Protein AF-A0A8M1G902-F1 (afdb_monomer_lite)

pLDDT: mean 79.84, std 10.39, range [44.47, 93.88]

Secondary structure (DSSP, 8-state):
--TT-HHHHHHHHHHH-----HHHHHHHHHHHHHHHHHHHHS--TT---HHHHHHHHHHHT---SS-GGG-SSEEE-HHHHHHHHHTT-TT-SSEEE-----

Organism: Ursus maritimus (NCBI:txid29073)

InterPro domains:
  IPR001210 Small ribosomal subunit protein eS17 [PF00833] (4-97)
  IPR001210 Small ribosomal subunit protein eS17 [PTHR10732] (4-97)
  IPR036401 Small ribosomal subunit protein eS17 superfamily [G3DSA:1.10.60.20] (2-40)
  IPR036401 Small ribosomal subunit protein eS17 superfamily [SSF116820] (4-40)

Structure (mmCIF, N/CA/C/O backbone):
data_AF-A0A8M1G902-F1
#
_entry.id   AF-A0A8M1G902-F1
#
loop_
_atom_site.group_PDB
_atom_site.id
_atom_site.type_symbol
_atom_site.label_atom_id
_atom_site.label_alt_id
_atom_site.label_comp_id
_atom_site.label_asym_id
_atom_site.label_entity_id
_atom_site.label_seq_id
_atom_site.pdbx_PDB_ins_code
_atom_site.Cartn_x
_atom_site.Cartn_y
_atom_site.Cartn_z
_atom_site.occupancy
_atom_site.B_iso_or_equiv
_atom_site.auth_seq_id
_atom_site.auth_comp_id
_atom_site.auth_asym_id
_atom_site.auth_atom_id
_atom_site.pdbx_PDB_model_num
ATOM 1 N N . MET A 1 1 ? -14.826 6.540 1.343 1.00 48.34 1 MET A N 1
ATOM 2 C CA . MET A 1 1 ? -14.960 6.125 2.759 1.00 48.34 1 MET A CA 1
ATOM 3 C C . MET A 1 1 ? -13.999 6.979 3.561 1.00 48.34 1 MET A C 1
ATOM 5 O O . MET A 1 1 ? -12.879 7.150 3.106 1.00 48.34 1 MET A O 1
ATOM 9 N N . CYS A 1 2 ? -14.426 7.598 4.658 1.00 48.22 2 CYS A N 1
ATOM 10 C CA . CYS A 1 2 ? -13.587 8.525 5.422 1.00 48.22 2 CYS A CA 1
ATOM 11 C C . CYS A 1 2 ? -12.463 7.750 6.134 1.00 48.22 2 CYS A C 1
ATOM 13 O O . CYS A 1 2 ? -12.641 7.307 7.263 1.00 48.22 2 CYS A O 1
ATOM 15 N N . LEU A 1 3 ? -11.329 7.562 5.447 1.00 58.09 3 LEU A N 1
ATOM 16 C CA . LEU A 1 3 ? -10.210 6.674 5.813 1.00 58.09 3 LEU A CA 1
ATOM 17 C C . LEU A 1 3 ? -9.511 7.028 7.143 1.00 58.09 3 LEU A C 1
ATOM 19 O O . LEU A 1 3 ? -8.635 6.290 7.585 1.00 58.09 3 LEU A O 1
ATOM 23 N N . GLU A 1 4 ? -9.880 8.134 7.790 1.00 65.25 4 GLU A N 1
ATOM 24 C CA . GLU A 1 4 ? -9.220 8.623 9.006 1.00 65.25 4 GLU A CA 1
ATOM 25 C C . GLU A 1 4 ? -10.100 8.614 10.260 1.00 65.25 4 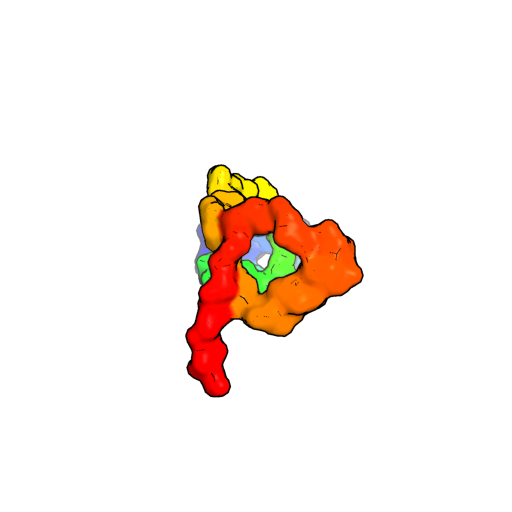GLU A C 1
ATOM 27 O O . GLU A 1 4 ? -9.594 8.879 11.351 1.00 65.25 4 GLU A O 1
ATOM 32 N N . ASN A 1 5 ? -11.396 8.295 10.151 1.00 83.25 5 ASN A N 1
ATOM 33 C CA . ASN A 1 5 ? -12.293 8.342 11.304 1.00 83.25 5 ASN A CA 1
ATOM 34 C C . ASN A 1 5 ? -12.417 6.970 11.989 1.00 83.25 5 ASN A C 1
ATOM 36 O O . ASN A 1 5 ? -13.071 6.054 11.484 1.00 83.25 5 ASN A O 1
ATOM 40 N N . PHE A 1 6 ? -11.836 6.858 13.188 1.00 86.06 6 PHE A N 1
ATOM 41 C CA . PHE A 1 6 ? -11.894 5.657 14.027 1.00 86.06 6 PHE A CA 1
ATOM 42 C 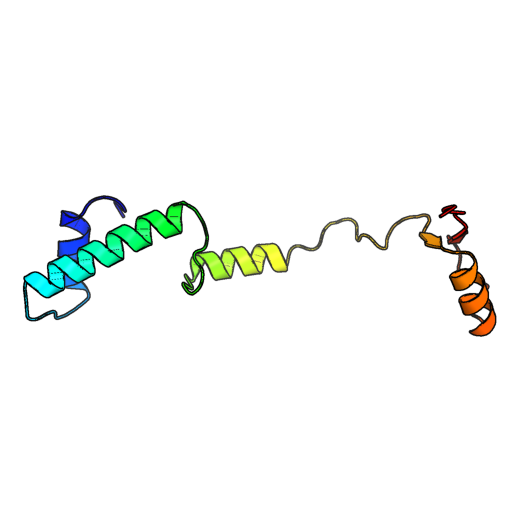C . PHE A 1 6 ? -13.332 5.211 14.339 1.00 86.06 6 PHE A C 1
ATOM 44 O O . PHE A 1 6 ? -13.627 4.018 14.294 1.00 86.06 6 PHE A O 1
ATOM 51 N N . HIS A 1 7 ? -14.250 6.147 14.605 1.00 87.00 7 HIS A N 1
ATOM 52 C CA . HIS A 1 7 ? -15.640 5.810 14.926 1.00 87.00 7 HIS A CA 1
ATOM 53 C C . HIS A 1 7 ? -16.367 5.198 13.728 1.00 87.00 7 HIS A C 1
ATOM 55 O O . HIS A 1 7 ? -17.096 4.220 13.884 1.00 87.00 7 HIS A O 1
ATOM 61 N N . THR A 1 8 ? -16.121 5.721 12.525 1.00 88.25 8 THR A N 1
ATOM 62 C CA . THR A 1 8 ? -16.674 5.163 11.287 1.00 88.25 8 THR A CA 1
ATOM 63 C C . THR A 1 8 ? -16.127 3.759 11.042 1.00 88.25 8 THR A C 1
ATOM 65 O O . THR A 1 8 ? -16.904 2.833 10.823 1.00 88.25 8 THR A O 1
ATOM 68 N N . ASN A 1 9 ? -14.812 3.567 11.176 1.00 86.94 9 ASN A N 1
ATOM 69 C CA . ASN A 1 9 ? -14.175 2.260 10.997 1.00 86.94 9 ASN A CA 1
ATOM 70 C C . ASN A 1 9 ? -14.663 1.228 12.028 1.00 86.94 9 ASN A C 1
ATOM 72 O O . ASN A 1 9 ? -14.863 0.064 11.683 1.00 86.94 9 ASN A O 1
ATOM 76 N N . LYS A 1 10 ? -14.932 1.648 13.269 1.00 88.94 10 LYS A N 1
ATOM 77 C CA . LYS A 1 10 ? -15.510 0.797 14.319 1.00 88.94 10 LYS A CA 1
ATOM 78 C C . LYS A 1 10 ? -16.927 0.323 13.974 1.00 88.94 10 LYS A C 1
ATOM 80 O O . LYS A 1 10 ? -17.234 -0.851 14.187 1.00 88.94 10 LYS A O 1
ATOM 85 N N . CYS A 1 11 ? -17.773 1.197 13.421 1.00 89.56 11 CYS A N 1
ATOM 86 C CA . CYS A 1 11 ? -19.107 0.816 12.940 1.00 89.56 11 CYS A CA 1
ATOM 87 C C . CYS A 1 11 ? -19.018 -0.162 11.764 1.00 89.56 11 CYS A C 1
ATOM 89 O O . CYS A 1 11 ? -19.642 -1.219 11.799 1.00 89.56 11 CYS A O 1
ATOM 91 N N . VAL A 1 12 ? -18.159 0.131 10.787 1.00 90.00 12 VAL A N 1
ATOM 92 C CA . VAL A 1 12 ? -17.945 -0.726 9.612 1.00 90.00 12 VAL A CA 1
ATOM 93 C C . VAL A 1 12 ? -17.440 -2.120 10.013 1.00 90.00 12 VAL A C 1
ATOM 95 O O . VAL A 1 12 ? -17.955 -3.125 9.532 1.00 90.00 12 VAL A O 1
ATOM 98 N N . CYS A 1 13 ? -16.501 -2.225 10.961 1.00 89.50 13 CYS A N 1
ATOM 99 C CA . CYS A 1 13 ? -16.026 -3.526 11.454 1.00 89.50 13 CYS A CA 1
ATOM 100 C C . CYS A 1 13 ? -17.141 -4.354 12.115 1.00 89.50 13 CYS A C 1
ATOM 102 O O . CYS A 1 13 ? -17.119 -5.582 12.033 1.00 89.50 13 CYS A O 1
ATOM 104 N N . LYS A 1 14 ? -18.118 -3.696 12.755 1.00 88.88 14 LYS A N 1
ATOM 105 C CA . LYS A 1 14 ? -19.281 -4.352 13.370 1.00 88.88 14 LYS A CA 1
ATOM 106 C C . LYS A 1 14 ? -20.277 -4.867 12.326 1.00 88.88 14 LYS A C 1
ATOM 108 O O . LYS A 1 14 ? -20.916 -5.883 12.572 1.00 88.88 14 LYS A O 1
ATOM 113 N N . GLU A 1 15 ? -20.413 -4.177 11.198 1.00 90.31 15 GLU A N 1
ATOM 114 C CA . GLU A 1 15 ? -21.294 -4.590 10.098 1.00 90.31 15 GLU A CA 1
ATOM 115 C C . GLU A 1 15 ? -20.697 -5.745 9.286 1.00 90.31 15 GLU A C 1
ATOM 117 O O . GLU A 1 15 ? -21.416 -6.656 8.890 1.00 90.31 15 GLU A O 1
ATOM 122 N N . ILE A 1 16 ? -19.378 -5.734 9.072 1.00 90.56 16 ILE A N 1
ATOM 123 C CA . ILE A 1 16 ? -18.688 -6.724 8.231 1.00 90.56 16 ILE A CA 1
ATOM 124 C C . ILE A 1 16 ? -18.350 -8.010 9.005 1.00 90.56 16 ILE A C 1
ATOM 126 O O . ILE A 1 16 ? -18.225 -9.074 8.401 1.00 90.56 16 ILE A O 1
ATOM 130 N N . SER A 1 17 ? -18.180 -7.942 10.332 1.00 90.06 17 SER A N 1
ATOM 131 C CA . SER A 1 17 ? -17.697 -9.082 11.123 1.00 90.06 17 SER A CA 1
ATOM 132 C C . SER A 1 17 ? -18.353 -9.219 12.499 1.00 90.06 17 SER A C 1
ATOM 134 O O . SER A 1 17 ? -18.615 -8.243 13.206 1.00 90.06 17 SER A O 1
ATOM 136 N N . ILE A 1 18 ? -18.564 -10.469 12.921 1.00 92.62 18 ILE A N 1
ATOM 137 C CA . ILE A 1 18 ? -19.083 -10.801 14.252 1.00 92.62 18 ILE A CA 1
ATOM 138 C C . ILE A 1 18 ? -17.903 -10.890 15.222 1.00 92.62 18 ILE A C 1
ATOM 140 O O . ILE A 1 18 ? -17.276 -11.935 15.376 1.00 92.62 18 ILE A O 1
ATOM 144 N N . ILE A 1 19 ? -17.592 -9.776 15.885 1.00 90.50 19 ILE A N 1
ATOM 145 C CA . ILE A 1 19 ? -16.556 -9.728 16.926 1.00 90.50 19 ILE A CA 1
ATOM 146 C C . ILE A 1 19 ? -17.235 -9.753 18.306 1.00 90.50 19 ILE A C 1
ATOM 148 O O . ILE A 1 19 ? -18.067 -8.886 18.586 1.00 90.50 19 ILE A O 1
ATOM 152 N N . PRO A 1 20 ? -16.907 -10.706 19.194 1.00 91.38 20 PRO A N 1
ATOM 153 C CA . PRO A 1 20 ? -17.621 -10.871 20.460 1.00 91.38 20 PRO A CA 1
ATOM 154 C C . PRO A 1 20 ? -17.263 -9.803 21.502 1.00 91.38 20 PRO A C 1
ATOM 156 O O . PRO A 1 20 ? -18.144 -9.336 22.221 1.00 91.38 20 PRO A O 1
ATOM 159 N N . SER A 1 21 ? -15.998 -9.368 21.579 1.00 93.88 21 SER A N 1
ATOM 160 C CA . SER A 1 21 ? -15.547 -8.424 22.610 1.00 93.88 21 SER A CA 1
ATOM 161 C C . SER A 1 21 ? -15.334 -7.005 22.077 1.00 93.88 21 SER A C 1
ATOM 163 O O . SER A 1 21 ? -14.900 -6.783 20.944 1.00 93.88 21 SER A O 1
ATOM 165 N N . ASN A 1 22 ? -15.628 -6.016 22.923 1.00 89.44 22 ASN A N 1
ATOM 166 C CA . ASN A 1 22 ? -15.471 -4.604 22.567 1.00 89.44 22 ASN A CA 1
ATOM 167 C C . ASN A 1 22 ? -13.995 -4.198 22.456 1.00 89.44 22 ASN A C 1
ATOM 169 O O . ASN A 1 22 ? -13.638 -3.497 21.516 1.00 89.44 22 ASN A O 1
ATOM 173 N N . ASN A 1 23 ? -13.129 -4.729 23.322 1.00 92.44 23 ASN A N 1
ATOM 174 C CA . ASN A 1 23 ? -11.691 -4.454 23.262 1.00 92.44 23 ASN A CA 1
ATOM 175 C C . ASN A 1 23 ? -11.047 -5.011 21.980 1.00 92.44 23 ASN A C 1
ATOM 177 O O . ASN A 1 23 ? -10.183 -4.358 21.399 1.00 92.44 23 ASN A O 1
ATOM 181 N N . LEU A 1 24 ? -11.481 -6.188 21.503 1.00 92.31 24 LEU A N 1
ATOM 182 C CA . LEU A 1 24 ? -10.998 -6.730 20.227 1.00 92.31 24 LEU A CA 1
ATOM 183 C C . LEU A 1 24 ? -11.501 -5.900 19.045 1.00 92.31 24 LEU A C 1
ATOM 185 O O . LEU A 1 24 ? -10.728 -5.642 18.128 1.00 92.31 24 LEU A O 1
ATOM 189 N N . ARG A 1 25 ? -12.755 -5.425 19.080 1.00 92.06 25 ARG A N 1
ATOM 190 C CA . ARG A 1 25 ? -13.272 -4.500 18.055 1.00 92.06 25 ARG A CA 1
ATOM 191 C C . ARG A 1 25 ? -12.428 -3.240 17.948 1.00 92.06 25 ARG A C 1
ATOM 193 O O . ARG A 1 25 ? -12.104 -2.825 16.841 1.00 92.06 25 ARG A O 1
ATOM 200 N N . ASP A 1 26 ? -12.062 -2.658 19.083 1.00 91.31 26 ASP A N 1
ATOM 201 C CA . ASP A 1 26 ? -11.273 -1.427 19.115 1.00 91.31 26 ASP A CA 1
ATOM 202 C C . ASP A 1 26 ? -9.850 -1.644 18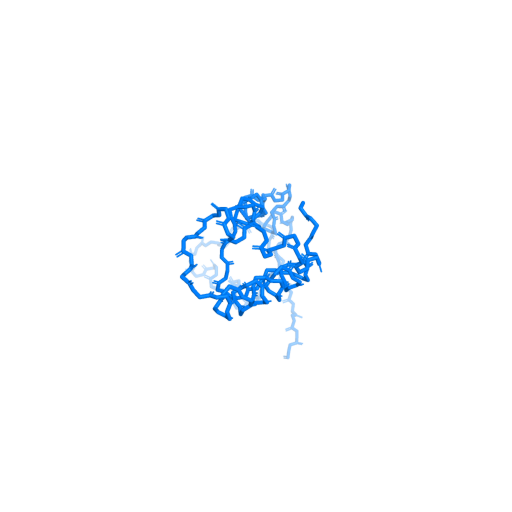.598 1.00 91.31 26 ASP A C 1
ATOM 204 O O . ASP A 1 26 ? -9.335 -0.810 17.852 1.00 91.31 26 ASP A O 1
ATOM 208 N N . LYS A 1 27 ? -9.253 -2.802 18.903 1.00 92.69 27 LYS A N 1
ATOM 209 C CA . LYS A 1 27 ? -7.959 -3.215 18.351 1.00 92.69 27 LYS A CA 1
ATOM 210 C C . LYS A 1 27 ? -8.015 -3.346 16.824 1.00 92.69 27 LYS A C 1
ATOM 212 O O . LYS A 1 27 ? -7.236 -2.700 16.133 1.00 92.69 27 LYS A O 1
ATOM 217 N N . VAL A 1 28 ? -8.985 -4.106 16.306 1.00 91.81 28 VAL A N 1
ATOM 218 C CA . VAL A 1 28 ? -9.161 -4.335 14.861 1.00 91.81 28 VAL A CA 1
ATOM 219 C C . VAL A 1 28 ? -9.440 -3.024 14.125 1.00 91.81 28 VAL A C 1
ATOM 221 O O . VAL A 1 28 ? -8.819 -2.750 13.102 1.00 91.81 28 VAL A O 1
ATOM 224 N N . ALA A 1 29 ? -10.318 -2.169 14.658 1.00 91.50 29 ALA A N 1
ATOM 225 C CA . ALA A 1 29 ? -10.588 -0.856 14.074 1.00 91.50 29 ALA A CA 1
ATOM 226 C C . ALA A 1 29 ? -9.333 0.040 14.061 1.00 91.50 29 ALA A C 1
ATOM 228 O O . ALA A 1 29 ? -9.117 0.789 13.103 1.00 91.50 29 ALA A O 1
ATOM 229 N N . GLY A 1 30 ? -8.488 -0.054 15.093 1.00 91.69 30 GLY A N 1
ATOM 230 C CA . GLY A 1 30 ? -7.193 0.624 15.158 1.00 91.69 30 GLY A CA 1
ATOM 231 C C . GLY A 1 30 ? -6.229 0.148 14.071 1.00 91.69 30 GLY A C 1
ATOM 232 O O . GLY A 1 30 ? -5.709 0.972 13.315 1.00 91.69 30 GLY A O 1
ATOM 233 N N . ASP A 1 31 ? -6.057 -1.167 13.938 1.00 90.19 31 ASP A N 1
ATOM 234 C CA . ASP A 1 31 ? -5.176 -1.776 12.936 1.00 90.19 31 ASP A CA 1
ATOM 235 C C . ASP A 1 31 ? -5.636 -1.445 11.506 1.00 90.19 31 ASP A C 1
ATOM 237 O O . ASP A 1 31 ? -4.827 -1.047 10.666 1.00 90.19 31 ASP A O 1
ATOM 241 N N . VAL A 1 32 ? -6.947 -1.493 11.240 1.00 89.00 32 VAL A N 1
ATOM 242 C CA . VAL A 1 32 ? -7.541 -1.091 9.952 1.00 89.00 32 VAL A CA 1
ATOM 243 C C . VAL A 1 32 ? -7.282 0.387 9.657 1.00 89.00 32 VAL A C 1
ATOM 245 O O . VAL A 1 32 ? -6.913 0.738 8.537 1.00 89.00 32 VAL A O 1
ATOM 248 N N . THR A 1 33 ? -7.418 1.265 10.654 1.00 89.19 33 THR A N 1
ATOM 249 C CA . THR A 1 33 ? -7.143 2.702 10.484 1.00 89.19 33 THR A CA 1
ATOM 250 C C . THR A 1 33 ? -5.663 2.951 10.182 1.00 89.19 33 THR A C 1
ATOM 252 O O . THR A 1 33 ? -5.327 3.788 9.341 1.00 89.19 33 THR A O 1
ATOM 255 N N . HIS A 1 34 ? -4.762 2.208 10.828 1.00 87.06 34 HIS A N 1
ATOM 256 C CA . HIS A 1 34 ? -3.330 2.285 10.546 1.00 87.06 34 HIS A CA 1
ATOM 257 C C . HIS A 1 34 ? -3.006 1.797 9.126 1.00 87.06 34 HIS A C 1
ATOM 259 O O . HIS A 1 34 ? -2.285 2.469 8.386 1.00 87.06 34 HIS A O 1
ATOM 265 N N . LEU A 1 35 ? -3.611 0.682 8.709 1.00 86.44 35 LEU A N 1
ATOM 266 C CA . LEU A 1 35 ? -3.478 0.117 7.368 1.00 86.44 35 LEU A CA 1
ATOM 267 C C . LEU A 1 35 ? -3.983 1.080 6.283 1.00 86.44 35 LEU A C 1
ATOM 269 O O . LEU A 1 35 ? -3.302 1.300 5.284 1.00 86.44 35 LEU A O 1
ATOM 273 N N . MET A 1 36 ? -5.138 1.712 6.496 1.00 86.50 36 MET A N 1
ATOM 274 C CA . MET A 1 36 ? -5.706 2.710 5.584 1.00 86.50 36 MET A CA 1
ATOM 275 C C . MET A 1 36 ? -4.782 3.920 5.395 1.00 86.50 36 MET A C 1
ATOM 277 O O . MET A 1 36 ? -4.597 4.378 4.266 1.00 86.50 36 MET A O 1
ATOM 281 N N . LYS A 1 37 ? -4.151 4.408 6.472 1.00 85.31 37 LYS A N 1
ATOM 282 C CA . LYS A 1 37 ? -3.134 5.472 6.394 1.00 85.31 37 LYS A CA 1
ATOM 283 C C . LYS A 1 37 ? -1.881 5.021 5.647 1.00 85.31 37 LYS A C 1
ATOM 285 O O . LYS A 1 37 ? -1.267 5.821 4.943 1.00 85.31 37 LYS A O 1
ATOM 290 N N . TRP A 1 38 ? -1.497 3.754 5.787 1.00 83.31 38 TRP A N 1
ATOM 291 C CA . TRP A 1 38 ? -0.347 3.198 5.081 1.00 83.31 38 TRP A CA 1
ATOM 292 C C . TRP A 1 38 ? -0.600 3.083 3.572 1.00 83.31 38 TRP A C 1
ATOM 294 O O . TRP A 1 38 ? 0.225 3.543 2.788 1.00 83.31 38 TRP A O 1
ATOM 304 N N . ILE A 1 39 ? -1.776 2.588 3.172 1.00 83.88 39 ILE A N 1
ATOM 305 C CA . ILE A 1 39 ? -2.190 2.448 1.765 1.00 83.88 39 ILE A CA 1
ATOM 306 C C . ILE A 1 39 ? -2.224 3.799 1.037 1.00 83.88 39 ILE A C 1
ATOM 308 O O . ILE A 1 39 ? -1.841 3.871 -0.129 1.00 83.88 39 ILE A O 1
ATOM 312 N N . GLN A 1 40 ? -2.645 4.876 1.710 1.00 80.56 40 GLN A N 1
ATOM 313 C CA . GLN A 1 40 ? -2.643 6.224 1.121 1.00 80.56 40 GLN A CA 1
ATOM 314 C C . GLN A 1 40 ? -1.239 6.715 0.743 1.00 80.56 40 GLN A C 1
ATOM 316 O O . GLN A 1 40 ? -1.097 7.483 -0.203 1.00 80.56 40 GLN A O 1
ATOM 321 N N . ARG A 1 41 ? -0.199 6.280 1.467 1.00 83.44 41 ARG A N 1
ATOM 322 C CA . ARG A 1 41 ? 1.195 6.661 1.181 1.00 83.44 41 ARG A CA 1
ATOM 323 C C . ARG A 1 41 ? 1.802 5.855 0.035 1.00 83.44 41 ARG A C 1
ATOM 325 O O . ARG A 1 41 ? 2.786 6.289 -0.553 1.00 83.44 41 ARG A O 1
ATOM 332 N N . GLY A 1 42 ? 1.243 4.689 -0.272 1.00 79.19 42 GLY A N 1
ATOM 333 C CA . GLY A 1 42 ? 1.705 3.828 -1.350 1.00 79.19 42 GLY A CA 1
ATOM 334 C C . GLY A 1 42 ? 1.364 2.355 -1.118 1.00 79.19 42 GLY A C 1
ATOM 335 O O . GLY A 1 42 ? 0.833 1.989 -0.067 1.00 79.19 42 GLY A O 1
ATOM 336 N N . PRO A 1 43 ? 1.667 1.485 -2.095 1.00 79.62 43 PRO A N 1
ATOM 337 C CA . PRO A 1 43 ? 1.450 0.050 -1.961 1.00 79.62 43 PRO A CA 1
ATOM 338 C C . PRO A 1 43 ? 2.343 -0.519 -0.848 1.00 79.62 43 PRO A C 1
ATOM 340 O O . PRO A 1 43 ? 3.566 -0.591 -0.976 1.00 79.62 43 PRO A O 1
ATOM 343 N N . GLY A 1 44 ? 1.721 -0.908 0.265 1.00 72.12 44 GLY A N 1
ATOM 344 C CA . GLY A 1 44 ? 2.385 -1.589 1.370 1.00 72.12 44 GLY A CA 1
ATOM 345 C C . GLY A 1 44 ? 2.772 -3.026 1.006 1.00 72.12 44 GLY A C 1
ATOM 346 O O . GLY A 1 44 ? 2.069 -3.704 0.257 1.00 72.12 44 GLY A O 1
ATOM 347 N N . ARG A 1 45 ? 3.898 -3.521 1.535 1.00 75.12 45 ARG A N 1
ATOM 348 C CA . ARG A 1 45 ? 4.318 -4.918 1.325 1.00 75.12 45 ARG A CA 1
ATOM 349 C C . ARG A 1 45 ? 3.320 -5.876 1.984 1.00 75.12 45 ARG A C 1
ATOM 351 O O . ARG A 1 45 ? 3.010 -5.716 3.158 1.00 75.12 45 ARG A O 1
ATOM 358 N N . GLY A 1 46 ? 2.862 -6.887 1.247 1.00 76.88 46 GLY A N 1
ATOM 359 C CA . GLY A 1 46 ? 1.974 -7.933 1.775 1.00 76.88 46 GLY A CA 1
ATOM 360 C C . GLY A 1 46 ? 0.481 -7.590 1.778 1.00 76.88 46 GLY A C 1
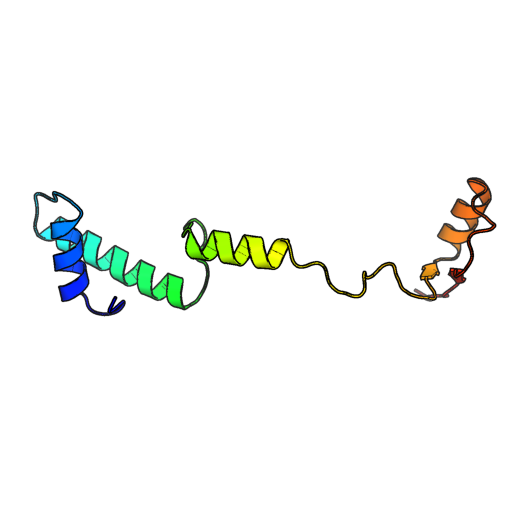ATOM 361 O O . GLY A 1 46 ? -0.304 -8.359 2.320 1.00 76.88 46 GLY A O 1
ATOM 362 N N . VAL A 1 47 ? 0.077 -6.472 1.166 1.00 80.81 47 VAL A N 1
ATOM 363 C CA . VAL A 1 47 ? -1.334 -6.097 1.001 1.00 80.81 47 VAL A CA 1
ATOM 364 C C . VAL A 1 47 ? -1.659 -6.083 -0.489 1.00 80.81 47 VAL A C 1
ATOM 366 O O . VAL A 1 47 ? -1.110 -5.273 -1.235 1.00 80.81 47 VAL A O 1
ATOM 369 N N . SER A 1 48 ? -2.547 -6.972 -0.931 1.00 75.81 48 SER A N 1
ATOM 370 C CA . SER A 1 48 ? -3.142 -6.919 -2.266 1.00 75.81 48 SER A CA 1
ATOM 371 C C . SER A 1 48 ? -4.515 -6.263 -2.194 1.00 75.81 48 SER A C 1
ATOM 373 O O . SER A 1 48 ? -5.406 -6.690 -1.462 1.00 75.81 48 SER A O 1
ATOM 375 N N . ILE A 1 49 ? -4.689 -5.192 -2.964 1.00 81.38 49 ILE A N 1
ATOM 376 C CA . ILE A 1 49 ? -5.988 -4.559 -3.180 1.00 81.38 49 ILE A CA 1
ATOM 377 C C . ILE A 1 49 ? -6.283 -4.701 -4.661 1.00 81.38 49 ILE A C 1
ATOM 379 O O . ILE A 1 49 ? -5.454 -4.306 -5.479 1.00 81.38 49 ILE A O 1
ATOM 383 N N . ARG A 1 50 ? -7.475 -5.195 -5.004 1.00 80.81 50 ARG A N 1
ATOM 384 C CA . ARG A 1 50 ? -7.885 -5.417 -6.399 1.00 80.81 50 ARG A CA 1
ATOM 385 C C . ARG A 1 50 ? -7.640 -4.195 -7.294 1.00 80.81 50 ARG A C 1
ATOM 387 O O . ARG A 1 50 ? -7.077 -4.326 -8.369 1.00 80.81 50 ARG A O 1
ATOM 394 N N . LEU A 1 51 ? -7.958 -2.994 -6.802 1.00 79.25 51 LEU A N 1
ATOM 395 C CA . LEU A 1 51 ? -7.705 -1.735 -7.521 1.00 79.25 51 LEU A CA 1
ATOM 396 C C . LEU A 1 51 ? -6.214 -1.487 -7.804 1.00 79.25 51 LEU A C 1
ATOM 398 O O . LEU A 1 51 ? -5.861 -0.974 -8.860 1.00 79.25 51 LEU A O 1
ATOM 402 N N . GLN A 1 52 ? -5.327 -1.840 -6.868 1.00 78.06 52 GLN A N 1
ATOM 403 C CA . GLN A 1 52 ? -3.881 -1.705 -7.068 1.00 78.06 52 GLN A CA 1
ATOM 404 C C . GLN A 1 52 ? -3.345 -2.753 -8.045 1.00 78.06 52 GLN A C 1
ATOM 406 O O . GLN A 1 52 ? -2.386 -2.476 -8.760 1.00 78.06 52 GLN A O 1
ATOM 411 N N . GLU A 1 53 ? -3.931 -3.949 -8.062 1.00 79.25 53 GLU A N 1
ATOM 412 C CA . GLU A 1 53 ? -3.585 -4.999 -9.018 1.00 79.25 53 GLU A CA 1
ATOM 413 C C . GLU A 1 53 ? -4.014 -4.625 -10.433 1.00 79.25 53 GLU A C 1
ATOM 415 O O . GLU A 1 53 ? -3.178 -4.677 -11.324 1.00 79.25 53 GLU A O 1
ATOM 420 N N . GLU A 1 54 ? -5.240 -4.138 -10.626 1.00 81.00 54 GLU A N 1
ATOM 421 C CA . GLU A 1 54 ? -5.731 -3.652 -11.925 1.00 81.00 54 GLU A CA 1
ATOM 422 C C . GLU A 1 54 ? -4.887 -2.479 -12.460 1.00 81.00 54 GLU A C 1
ATOM 424 O O . GLU A 1 54 ? -4.475 -2.477 -13.621 1.00 81.00 54 GLU A O 1
ATOM 429 N N . GLU A 1 55 ? -4.548 -1.505 -11.607 1.00 79.56 55 GLU A N 1
ATOM 430 C CA . GLU A 1 55 ? -3.664 -0.389 -11.975 1.00 79.56 55 GLU A CA 1
ATOM 431 C C . GLU A 1 55 ? -2.239 -0.880 -12.300 1.00 79.56 55 GLU A C 1
ATOM 433 O O . GLU A 1 55 ? -1.598 -0.379 -13.229 1.00 79.56 55 GLU A O 1
ATOM 438 N N . ARG A 1 56 ? -1.734 -1.886 -11.568 1.00 81.62 56 ARG A N 1
ATOM 439 C CA . ARG A 1 56 ? -0.444 -2.530 -11.857 1.00 81.62 56 ARG A CA 1
ATOM 440 C C . ARG A 1 56 ? -0.490 -3.266 -13.195 1.00 81.62 56 ARG A C 1
ATOM 442 O O . ARG A 1 56 ? 0.476 -3.166 -13.943 1.00 81.62 56 ARG A O 1
ATOM 449 N N . GLU A 1 57 ? -1.582 -3.956 -13.505 1.00 79.25 57 GLU A N 1
ATOM 450 C CA . GLU A 1 57 ? -1.781 -4.669 -14.768 1.00 79.25 57 GLU A CA 1
ATOM 451 C C . GLU A 1 57 ? -1.792 -3.684 -15.943 1.00 79.25 57 GLU A C 1
ATOM 453 O O . GLU A 1 57 ? -1.068 -3.871 -1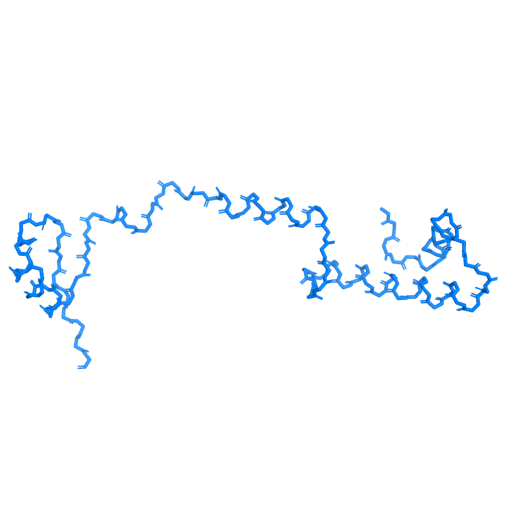6.918 1.00 79.25 57 GLU A O 1
ATOM 458 N N . ARG A 1 58 ? -2.510 -2.557 -15.811 1.00 81.38 58 ARG A N 1
ATOM 459 C CA . ARG A 1 58 ? -2.546 -1.497 -16.832 1.00 81.38 58 ARG A CA 1
ATOM 460 C C . ARG A 1 58 ? -1.170 -0.877 -17.079 1.00 81.38 58 ARG A C 1
ATOM 462 O O . ARG A 1 58 ? -0.826 -0.592 -18.221 1.00 81.38 58 ARG A O 1
ATOM 469 N N . ARG A 1 59 ? -0.380 -0.668 -16.020 1.00 81.31 59 ARG A N 1
ATOM 470 C CA . ARG A 1 59 ? 0.993 -0.145 -16.128 1.00 81.31 59 ARG A CA 1
ATOM 471 C C . ARG A 1 59 ? 1.967 -1.165 -16.705 1.00 81.31 59 ARG A C 1
ATOM 473 O O . ARG A 1 59 ? 2.844 -0.777 -17.462 1.00 81.31 59 ARG A O 1
ATOM 480 N N . LYS A 1 60 ? 1.832 -2.446 -16.355 1.00 79.06 60 LYS A N 1
ATOM 481 C CA . LYS A 1 60 ? 2.661 -3.525 -16.915 1.00 79.06 60 LYS A CA 1
ATOM 482 C C . LYS A 1 60 ? 2.382 -3.749 -18.397 1.00 79.06 60 LYS A C 1
ATOM 484 O O . LYS A 1 60 ? 3.318 -3.952 -19.155 1.00 79.06 60 LYS A O 1
ATOM 489 N N . ASN A 1 61 ? 1.117 -3.664 -18.801 1.00 84.00 61 ASN A N 1
ATOM 490 C CA . ASN A 1 61 ? 0.701 -3.817 -20.195 1.00 84.00 61 ASN A CA 1
ATOM 491 C C . ASN A 1 61 ? 0.975 -2.566 -21.044 1.00 84.00 61 ASN A C 1
ATOM 493 O O . ASN A 1 61 ? 0.601 -2.525 -22.215 1.00 84.00 61 ASN A O 1
ATOM 497 N N . TYR A 1 62 ? 1.595 -1.532 -20.471 1.00 81.00 62 TYR A N 1
ATOM 498 C CA . TYR A 1 62 ? 1.972 -0.344 -21.216 1.00 81.00 62 TYR A CA 1
ATOM 499 C C . TYR A 1 62 ? 3.149 -0.662 -22.140 1.00 81.00 62 TYR A C 1
ATOM 501 O O . TYR A 1 62 ? 4.292 -0.781 -21.701 1.00 81.00 62 TYR A O 1
ATOM 509 N N . VAL A 1 63 ? 2.853 -0.772 -23.433 1.00 78.88 63 VAL A N 1
ATOM 510 C CA . VAL A 1 63 ? 3.861 -0.824 -24.490 1.00 78.88 63 VAL A CA 1
ATOM 511 C C . VAL A 1 63 ? 4.114 0.614 -24.951 1.00 78.88 63 VAL A C 1
ATOM 513 O O . VAL A 1 63 ? 3.173 1.274 -25.401 1.00 78.88 63 VAL A O 1
ATOM 516 N N . PRO A 1 64 ? 5.338 1.149 -24.803 1.00 79.62 64 PRO A N 1
ATOM 517 C CA . PRO A 1 64 ? 5.661 2.470 -25.327 1.00 79.62 64 PRO A CA 1
ATOM 518 C C . PRO A 1 64 ? 5.574 2.471 -26.861 1.00 79.62 64 PRO A C 1
ATOM 520 O O . PRO A 1 64 ? 5.804 1.453 -27.503 1.00 79.62 64 PRO A O 1
ATOM 523 N N . HIS A 1 65 ? 5.275 3.629 -27.456 1.00 74.50 65 HIS A N 1
ATOM 524 C CA . HIS A 1 65 ? 5.213 3.772 -28.919 1.00 74.50 65 HIS A CA 1
ATOM 525 C C . HIS A 1 65 ? 6.570 3.521 -29.600 1.00 74.50 65 HIS A C 1
ATOM 527 O O . HIS A 1 65 ? 6.618 3.142 -30.764 1.00 74.50 65 HIS A O 1
ATOM 533 N N . VAL A 1 66 ? 7.671 3.762 -28.888 1.00 71.88 66 VAL A N 1
ATOM 534 C CA . VAL A 1 66 ? 9.029 3.482 -29.359 1.00 71.88 66 VAL A CA 1
ATOM 535 C C . VAL A 1 66 ? 9.620 2.448 -28.420 1.00 71.88 66 VAL A C 1
ATOM 537 O O . VAL A 1 66 ? 9.733 2.697 -27.214 1.00 71.88 66 VAL A O 1
ATOM 540 N N . SER A 1 67 ? 9.965 1.282 -28.956 1.00 72.88 67 SER A N 1
ATOM 541 C CA . SER A 1 67 ? 10.687 0.274 -28.190 1.00 72.88 67 SER A CA 1
ATOM 542 C C . SER A 1 67 ? 12.141 0.727 -28.070 1.00 72.88 67 SER A C 1
ATOM 544 O O . SER A 1 67 ? 12.709 1.239 -29.027 1.00 72.88 67 SER A O 1
ATOM 546 N N . ALA A 1 68 ? 12.778 0.516 -26.916 1.00 69.75 68 ALA A N 1
ATOM 547 C CA . ALA A 1 68 ? 14.218 0.750 -26.768 1.00 69.75 68 ALA A CA 1
ATOM 548 C C . ALA A 1 68 ? 15.093 0.133 -27.895 1.00 69.75 68 ALA A C 1
ATOM 550 O O . ALA A 1 68 ? 16.054 0.789 -28.282 1.00 69.75 68 ALA A O 1
ATOM 551 N N . PRO A 1 69 ? 14.786 -1.058 -28.460 1.00 66.19 69 PRO A N 1
ATOM 552 C CA . PRO A 1 69 ? 15.541 -1.605 -29.595 1.00 66.19 69 PRO A CA 1
ATOM 553 C C . PRO A 1 69 ? 15.261 -0.957 -30.961 1.00 66.19 69 PRO A C 1
ATOM 555 O O . PRO A 1 69 ? 16.019 -1.220 -31.886 1.00 66.19 69 PRO A O 1
ATOM 558 N N . ASP A 1 70 ? 14.236 -0.110 -31.119 1.00 62.16 70 ASP A N 1
ATOM 559 C CA . ASP A 1 70 ? 13.934 0.566 -32.399 1.00 62.16 70 ASP A CA 1
ATOM 560 C C . ASP A 1 70 ? 14.845 1.788 -32.646 1.00 62.16 70 ASP A C 1
ATOM 562 O O . ASP A 1 70 ? 14.499 2.708 -33.389 1.00 62.16 70 ASP A O 1
ATOM 566 N N . GLN A 1 71 ? 16.007 1.841 -31.990 1.00 67.69 71 GLN A N 1
ATOM 567 C CA . GLN A 1 71 ? 17.010 2.863 -32.259 1.00 67.69 71 GLN A CA 1
ATOM 568 C C . GLN A 1 71 ? 17.603 2.649 -33.656 1.00 67.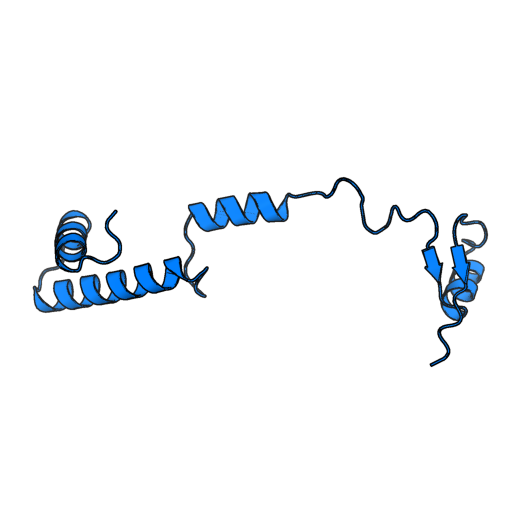69 71 GLN A C 1
ATOM 570 O O . GLN A 1 71 ? 18.007 1.547 -34.020 1.00 67.69 71 GLN A O 1
ATOM 575 N N . GLU A 1 72 ? 17.679 3.731 -34.433 1.00 67.44 72 GLU A N 1
ATOM 576 C CA . GLU A 1 72 ? 18.211 3.729 -35.805 1.00 67.44 72 GLU A CA 1
ATOM 577 C C . GLU A 1 72 ? 19.693 3.318 -35.865 1.00 67.44 72 GLU A C 1
ATOM 579 O O . GLU A 1 72 ? 20.174 2.884 -36.907 1.00 67.44 72 GLU A O 1
ATOM 584 N N . THR A 1 73 ? 20.404 3.399 -34.737 1.00 69.19 73 THR A N 1
ATOM 585 C CA . THR A 1 73 ? 21.806 3.003 -34.585 1.00 69.19 73 THR A CA 1
ATOM 586 C C . THR A 1 73 ? 22.008 2.289 -33.252 1.00 69.19 73 THR A C 1
ATOM 588 O O . THR A 1 73 ? 21.782 2.884 -32.198 1.00 69.19 73 THR A O 1
ATOM 591 N N . MET A 1 74 ? 22.457 1.034 -33.291 1.00 73.38 74 MET A N 1
ATOM 592 C CA . MET A 1 74 ? 22.865 0.289 -32.098 1.00 73.38 74 MET A CA 1
ATOM 593 C C . MET A 1 74 ? 24.374 0.414 -31.905 1.00 73.38 74 MET A C 1
ATOM 595 O O . MET A 1 74 ? 25.154 0.074 -32.799 1.00 73.38 74 MET A O 1
ATOM 599 N N . GLU A 1 75 ? 24.781 0.886 -30.732 1.00 80.12 75 GLU A N 1
ATOM 600 C CA . GLU A 1 75 ? 26.186 0.912 -30.341 1.00 80.12 75 GLU A CA 1
ATOM 601 C C . GLU A 1 75 ? 26.627 -0.473 -29.856 1.00 80.12 75 GLU A C 1
ATOM 603 O O . GLU A 1 75 ? 25.975 -1.080 -29.006 1.00 80.12 75 GLU A O 1
ATOM 608 N N . ILE A 1 76 ? 27.720 -0.987 -30.421 1.00 82.75 76 ILE A N 1
ATOM 609 C CA . ILE A 1 76 ? 28.298 -2.284 -30.061 1.00 82.75 76 ILE A CA 1
ATOM 610 C C . ILE A 1 76 ? 29.770 -2.157 -29.688 1.00 82.75 76 ILE A C 1
ATOM 612 O O . ILE A 1 76 ? 30.530 -1.412 -30.312 1.00 82.75 76 ILE A O 1
ATOM 616 N N . ASP A 1 77 ? 30.186 -2.973 -28.725 1.00 85.31 77 ASP A N 1
ATOM 617 C CA . ASP A 1 77 ? 31.594 -3.126 -28.380 1.00 85.31 77 ASP A CA 1
ATOM 618 C C . ASP A 1 77 ? 32.383 -3.834 -29.502 1.00 85.31 77 ASP A C 1
ATOM 620 O O . ASP A 1 77 ? 31.822 -4.650 -30.252 1.00 85.31 77 ASP A O 1
ATOM 624 N N . PRO A 1 78 ? 33.705 -3.592 -29.604 1.00 82.81 78 PRO A N 1
ATOM 625 C CA . PRO A 1 78 ? 34.581 -4.277 -30.556 1.00 82.81 78 PRO A CA 1
ATOM 626 C C . PRO A 1 78 ? 34.536 -5.808 -30.437 1.00 82.81 78 PRO A C 1
ATOM 628 O O . PRO A 1 78 ? 34.458 -6.495 -31.456 1.00 82.81 78 PRO A O 1
ATOM 631 N N . ASP A 1 79 ? 34.493 -6.337 -29.211 1.00 85.06 79 ASP A N 1
ATOM 632 C CA . ASP A 1 79 ? 34.432 -7.782 -28.953 1.00 85.06 79 ASP A CA 1
ATOM 633 C C . ASP A 1 79 ? 33.120 -8.388 -29.476 1.00 85.06 79 ASP A C 1
ATOM 635 O O . ASP A 1 79 ? 33.103 -9.450 -30.102 1.00 85.06 79 ASP A O 1
ATOM 639 N N . THR A 1 80 ? 32.008 -7.667 -29.307 1.00 81.62 80 THR A N 1
ATOM 640 C CA . THR A 1 80 ? 30.690 -8.072 -29.813 1.00 81.62 80 THR A CA 1
ATOM 641 C C . THR A 1 80 ? 30.651 -8.089 -31.339 1.00 81.62 80 THR A C 1
ATOM 643 O O . THR A 1 80 ? 30.040 -8.978 -31.933 1.00 81.62 80 THR A O 1
ATOM 646 N N . LYS A 1 81 ? 31.366 -7.175 -32.004 1.00 82.31 81 LYS A N 1
ATOM 647 C CA . LYS A 1 81 ? 31.513 -7.187 -33.466 1.00 82.31 81 LYS A CA 1
ATOM 648 C C . LYS A 1 81 ? 32.242 -8.434 -33.965 1.00 82.31 81 LYS A C 1
ATOM 650 O O . LYS A 1 81 ? 31.876 -8.974 -35.009 1.00 82.31 81 LYS A O 1
ATOM 655 N N . ASP A 1 82 ? 33.262 -8.886 -33.248 1.00 83.56 82 ASP A N 1
ATOM 656 C CA . ASP A 1 82 ? 34.018 -10.076 -33.636 1.00 83.56 82 ASP A CA 1
ATOM 657 C C . ASP A 1 82 ? 33.239 -11.367 -33.352 1.00 83.56 82 ASP A C 1
ATOM 659 O O . ASP A 1 82 ? 33.252 -12.276 -34.185 1.00 83.56 82 ASP A O 1
ATOM 663 N N . MET A 1 83 ? 32.443 -11.405 -32.276 1.00 85.50 83 MET A N 1
ATOM 664 C CA . MET A 1 83 ? 31.462 -12.475 -32.053 1.00 85.50 83 MET A CA 1
ATOM 665 C C . MET A 1 83 ? 30.420 -12.554 -33.183 1.00 85.50 83 MET A C 1
ATOM 667 O O . MET A 1 83 ? 30.128 -13.642 -33.678 1.00 85.50 83 MET A O 1
ATOM 671 N N . LEU A 1 84 ? 29.897 -11.413 -33.649 1.00 84.38 84 LEU A N 1
ATOM 672 C CA . LEU A 1 84 ? 28.921 -11.368 -34.747 1.00 84.38 84 LEU A CA 1
ATOM 673 C C . LEU A 1 84 ? 29.501 -11.863 -36.079 1.00 84.38 84 LEU A C 1
ATOM 675 O O . LEU A 1 84 ? 28.795 -12.519 -36.843 1.00 84.38 84 LEU A O 1
ATOM 679 N N . LYS A 1 85 ? 30.783 -11.591 -36.353 1.00 83.06 85 LYS A N 1
ATOM 680 C CA . LYS A 1 85 ? 31.482 -12.149 -37.525 1.00 83.06 85 LYS A CA 1
ATOM 681 C C . LYS A 1 85 ? 31.664 -13.659 -37.415 1.00 83.06 85 LYS A C 1
ATOM 683 O O . LYS A 1 85 ? 31.556 -14.344 -38.422 1.00 83.06 85 LYS A O 1
ATOM 688 N N . PHE A 1 86 ? 31.947 -14.169 -36.216 1.00 84.19 86 PHE A N 1
ATOM 689 C CA . PHE A 1 86 ? 32.142 -15.601 -35.986 1.00 84.19 86 PHE A CA 1
ATOM 690 C C . PHE A 1 86 ? 30.849 -16.412 -36.167 1.00 84.19 86 PHE A C 1
ATOM 692 O O . PHE A 1 86 ? 30.896 -17.563 -36.588 1.00 84.19 86 PHE A O 1
ATOM 699 N N . TRP A 1 87 ? 29.694 -15.813 -35.873 1.00 82.94 87 TRP A N 1
ATOM 700 C CA . TRP A 1 87 ? 28.375 -16.422 -36.077 1.00 82.94 87 TRP A CA 1
ATOM 701 C C . TRP A 1 87 ? 27.751 -16.124 -37.451 1.00 82.94 87 TRP A C 1
ATOM 703 O O . TRP A 1 87 ? 26.553 -16.328 -37.623 1.00 82.94 87 TRP A O 1
ATOM 713 N N . ASP A 1 88 ? 28.531 -15.626 -38.418 1.00 80.75 88 ASP A N 1
ATOM 714 C CA . ASP A 1 88 ? 28.079 -15.250 -39.769 1.00 80.75 88 ASP A CA 1
ATOM 715 C C . ASP A 1 88 ? 26.966 -14.171 -39.815 1.00 80.75 88 ASP A C 1
ATOM 717 O O . ASP A 1 88 ? 26.355 -13.931 -40.856 1.00 80.75 88 ASP A O 1
ATOM 721 N N . PHE A 1 89 ? 26.752 -13.420 -38.727 1.00 78.50 89 PHE A N 1
ATOM 722 C CA . PHE A 1 89 ? 25.838 -12.264 -38.664 1.00 78.50 89 PHE A CA 1
ATOM 723 C C . PHE A 1 89 ? 26.521 -10.938 -39.056 1.00 78.50 89 PHE A C 1
ATOM 725 O O . PHE A 1 89 ? 26.081 -9.851 -38.682 1.00 78.50 89 PHE A O 1
ATOM 732 N N . GLY A 1 90 ? 27.606 -10.995 -39.831 1.00 67.62 90 GLY A N 1
ATOM 733 C CA . GLY A 1 90 ? 28.430 -9.829 -40.175 1.00 67.62 90 GLY A CA 1
ATOM 734 C C . GLY A 1 90 ? 27.759 -8.771 -41.065 1.00 67.62 90 GLY A C 1
ATOM 735 O O . GLY A 1 90 ? 28.326 -7.695 -41.242 1.00 67.62 90 GLY A O 1
ATOM 736 N N . SER A 1 91 ? 26.578 -9.050 -41.628 1.00 71.00 91 SER A N 1
ATOM 737 C CA . SER A 1 91 ? 25.857 -8.160 -42.553 1.00 71.00 91 SER A CA 1
ATOM 738 C C . SER A 1 91 ? 24.672 -7.417 -41.926 1.00 71.00 91 SER A C 1
ATOM 740 O O . SER A 1 91 ? 23.844 -6.872 -42.657 1.00 71.00 91 SER A O 1
ATOM 742 N N . VAL A 1 92 ? 24.537 -7.422 -40.597 1.00 75.75 92 VAL A N 1
ATOM 743 C CA . VAL A 1 92 ? 23.466 -6.685 -39.913 1.00 75.75 92 VAL A CA 1
ATOM 744 C C . VAL A 1 92 ? 23.714 -5.178 -40.070 1.00 75.75 92 VAL A C 1
ATOM 746 O O . VAL A 1 92 ? 24.761 -4.660 -39.684 1.00 75.75 92 VAL A O 1
ATOM 749 N N . SER A 1 93 ? 22.761 -4.478 -40.689 1.00 69.81 93 SER A N 1
ATOM 750 C CA . SER A 1 93 ? 22.780 -3.022 -40.858 1.00 69.81 93 SER A CA 1
ATOM 751 C C . SER A 1 93 ? 22.580 -2.302 -39.519 1.00 69.81 93 SER A C 1
ATOM 753 O O . SER A 1 93 ? 22.027 -2.880 -38.588 1.00 69.81 93 SER A O 1
ATOM 755 N N . ASN A 1 94 ? 22.970 -1.026 -39.443 1.00 72.12 94 ASN A N 1
ATOM 756 C CA . ASN A 1 94 ? 22.712 -0.128 -38.301 1.00 72.12 94 ASN A CA 1
ATOM 757 C C . ASN A 1 94 ? 23.551 -0.382 -37.027 1.00 72.12 94 ASN A C 1
ATOM 759 O O . ASN A 1 94 ? 23.136 -0.015 -35.928 1.00 72.12 94 ASN A O 1
ATOM 763 N N . LEU A 1 95 ? 24.747 -0.965 -37.163 1.00 75.50 95 LEU A N 1
ATOM 764 C CA . LEU A 1 95 ? 25.702 -1.164 -36.063 1.00 75.50 95 LEU A CA 1
ATOM 765 C C . LEU A 1 95 ? 26.805 -0.093 -36.081 1.00 75.50 95 LEU A C 1
ATOM 767 O O . LEU A 1 95 ? 27.528 0.033 -37.073 1.00 75.50 95 LEU A O 1
ATOM 771 N N . GLN A 1 96 ? 26.984 0.635 -34.977 1.00 77.12 96 GLN A N 1
ATOM 772 C CA . GLN A 1 96 ? 28.096 1.568 -34.778 1.00 77.12 96 GLN A CA 1
ATOM 773 C C . GLN A 1 96 ? 29.020 1.043 -33.677 1.00 77.12 96 GLN A C 1
ATOM 775 O O . GLN A 1 96 ? 28.567 0.654 -32.610 1.00 77.12 96 GLN A O 1
ATOM 780 N N . VAL A 1 97 ? 30.331 1.019 -33.929 1.00 76.62 97 VAL A N 1
ATOM 781 C CA . VAL A 1 97 ? 31.304 0.634 -32.897 1.00 76.62 97 VAL A CA 1
ATOM 782 C C . VAL A 1 97 ? 31.613 1.864 -32.055 1.00 76.62 97 VAL A C 1
ATOM 784 O O . VAL A 1 97 ? 32.180 2.821 -32.590 1.00 76.62 97 VAL A O 1
ATOM 787 N N . SER A 1 98 ? 31.264 1.851 -30.771 1.00 74.69 98 SER A N 1
ATOM 788 C CA . SER A 1 98 ? 31.723 2.866 -29.824 1.00 74.69 98 SER A CA 1
ATOM 789 C C . SER A 1 98 ? 32.924 2.326 -29.045 1.00 74.69 98 SER A C 1
ATOM 791 O O . SER A 1 98 ? 32.949 1.196 -28.567 1.00 74.69 98 SER A O 1
ATOM 793 N N . LEU A 1 99 ? 33.988 3.127 -28.976 1.00 61.16 99 LEU A N 1
ATOM 794 C CA . LEU A 1 99 ? 35.128 2.860 -28.104 1.00 61.16 99 LEU A CA 1
ATOM 795 C C . LEU A 1 99 ? 34.823 3.528 -26.764 1.00 61.16 99 LEU A C 1
ATOM 797 O O . LEU A 1 99 ? 35.281 4.645 -26.516 1.00 61.16 99 LEU A O 1
ATOM 801 N N . GLN A 1 100 ? 34.037 2.883 -25.898 1.00 55.78 100 GLN A N 1
ATOM 802 C CA . GLN A 1 100 ? 34.113 3.232 -24.481 1.00 55.78 100 GLN A CA 1
ATOM 803 C C . GLN A 1 100 ? 35.466 2.738 -23.964 1.00 55.78 100 GLN A C 1
ATOM 805 O O . GLN A 1 100 ? 35.633 1.587 -23.577 1.00 55.78 100 GLN A O 1
ATOM 810 N N . LEU A 1 101 ? 36.452 3.636 -24.025 1.00 51.91 101 LEU A N 1
ATOM 811 C CA . LEU A 1 101 ? 37.703 3.546 -23.282 1.00 51.91 101 LEU A CA 1
ATOM 812 C C . LEU A 1 101 ? 37.358 3.490 -21.787 1.00 51.91 101 LEU A C 1
ATOM 814 O O . LEU A 1 101 ? 37.098 4.524 -21.168 1.00 51.91 101 LEU A O 1
ATOM 818 N N . GLY A 1 102 ? 37.298 2.273 -21.251 1.00 44.47 102 GLY A N 1
ATOM 819 C CA . GLY A 1 102 ? 37.538 1.987 -19.840 1.00 44.47 102 GLY A CA 1
ATOM 820 C C . GLY A 1 102 ? 39.024 1.772 -19.613 1.00 44.47 102 GLY A C 1
ATOM 821 O O . GLY A 1 102 ? 39.614 0.994 -20.395 1.00 44.47 102 GLY A O 1
#

Radius of gyration: 27.89 Å; chains: 1; bounding box: 59×25×66 Å

Sequence (102 aa):
MCLENFHTNKCVCKEISIIPSNNLRDKVAGDVTHLMKWIQRGPGRGVSIRLQEEERERRKNYVPHVSAPDQETMEIDPDTKDMLKFWDFGSVSNLQVSLQLG

Foldseek 3Di:
DPLQDLVVLLVVCVVVDDDPDPVVSSVVSVVSSVVSVVVVVHDDPPDDDPVVVVVVVVVVPDDDPDDPVNDQADEDEPVVQVVCVVVVVNPDPRYDYDPPPD